Protein AF-A0A9D4MSU1-F1 (afdb_monomer)

Mean predicted aligned error: 11.11 Å

Secondary structure (DSSP, 8-state):
-EEEE-TTS-EEEEETTEEEEEEEE-SSEEEEEETTTTTT----EEEEETTSSSEEEEE--SS---HHHHHHHHHHHHHHHHHHT--PPPHHHHHHHHGGGSS---

Radius of gyration: 20.73 Å; Cα contacts (8 Å, |Δi|>4): 151; chains: 1; bounding box: 29×48×61 Å

Solvent-accessible surface area (backbone atoms only — not comparable to full-atom values): 6295 Å² total; per-residue (Å²): 121,47,78,44,62,43,97,87,70,49,61,29,42,39,51,91,32,40,50,23,36,70,74,49,75,56,100,62,30,29,39,27,34,35,67,45,26,78,85,61,68,26,72,18,31,39,30,24,36,66,83,66,82,48,78,78,44,78,44,73,61,78,64,84,60,44,52,65,64,49,50,55,50,50,55,54,40,54,57,46,57,62,58,69,77,67,71,77,78,56,67,71,62,60,56,62,63,66,65,71,75,78,81,84,84,129

Foldseek 3Di:
DDWQQDPVRFTWDDDDLFIWGFDDDDPFKTKTATPCCPVQVWRWIWIATNVNPDTPDIDDTPDDHHNVVSV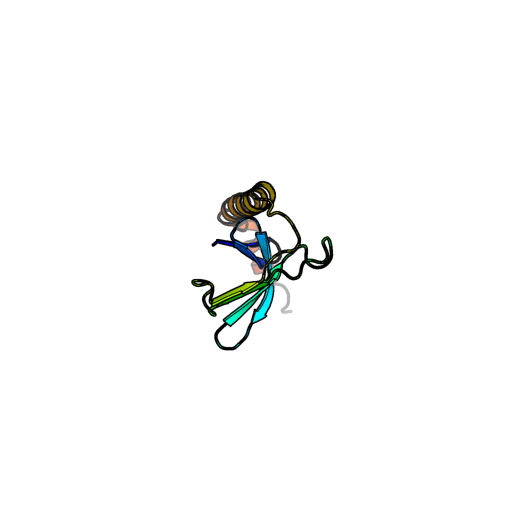VRVVVRVVVVVVVVDDDPPVVVVVVVVVVPPPPDD

Sequence (106 aa):
MEIITTSAGKKRLAHNGFVYTKKKTSKSTKRWECSQRVAKSCKGAVVTNINMTTINSTTSHSHEGDKFHVEAMELREDKRNKECIGKPVSASVIFAMMNKKKETRL

InterPro domains:
  IPR007588 Zinc finger, FLYWCH-type [PF04500] (4-63)

Structure (mmCIF, N/CA/C/O backbone):
data_AF-A0A9D4MSU1-F1
#
_entry.id   AF-A0A9D4MSU1-F1
#
loop_
_atom_site.group_PDB
_atom_site.id
_atom_site.type_symbol
_atom_site.label_atom_id
_atom_site.label_alt_id
_atom_site.label_comp_id
_atom_site.label_asym_id
_atom_site.label_entity_id
_atom_site.label_seq_id
_atom_site.pdbx_PDB_ins_code
_atom_site.Cartn_x
_atom_site.Cartn_y
_atom_site.Cartn_z
_atom_site.occupancy
_atom_site.B_iso_or_equiv
_atom_site.auth_seq_id
_atom_site.auth_comp_id
_atom_site.auth_asym_id
_atom_site.auth_atom_id
_atom_site.pdbx_PDB_model_num
ATOM 1 N N . MET A 1 1 ? -11.286 2.740 -3.209 1.00 87.94 1 MET A N 1
ATOM 2 C CA . MET A 1 1 ? -9.982 2.778 -2.504 1.00 87.94 1 MET A CA 1
ATOM 3 C C . MET A 1 1 ? -10.152 1.750 -1.434 1.00 87.94 1 MET A C 1
ATOM 5 O O . MET A 1 1 ? -10.977 1.974 -0.562 1.00 87.94 1 MET A O 1
ATOM 9 N N . GLU A 1 2 ? -9.401 0.664 -1.499 1.00 93.00 2 GLU A N 1
ATOM 10 C CA . GLU A 1 2 ? -9.715 -0.510 -0.692 1.00 93.00 2 GLU A CA 1
ATOM 11 C C . GLU A 1 2 ? -8.613 -0.792 0.328 1.00 93.00 2 GLU A C 1
ATOM 13 O O . GLU A 1 2 ? -7.428 -0.526 0.091 1.00 93.00 2 GLU A O 1
ATOM 18 N N . ILE A 1 3 ? -9.003 -1.317 1.492 1.00 93.62 3 ILE A N 1
ATOM 19 C CA . ILE A 1 3 ? -8.069 -1.750 2.532 1.00 93.62 3 ILE A CA 1
ATOM 20 C C . ILE A 1 3 ? -7.980 -3.272 2.524 1.00 93.62 3 ILE A C 1
ATOM 22 O O . ILE A 1 3 ? -8.908 -3.976 2.905 1.00 93.62 3 ILE A O 1
ATOM 26 N N . ILE A 1 4 ? -6.803 -3.766 2.166 1.00 92.12 4 ILE A N 1
ATOM 27 C CA . ILE A 1 4 ? -6.463 -5.184 2.071 1.00 92.12 4 ILE A CA 1
ATOM 28 C C . ILE A 1 4 ? -5.776 -5.583 3.382 1.00 92.12 4 ILE A C 1
ATOM 30 O O . ILE A 1 4 ? -4.729 -5.028 3.725 1.00 92.12 4 ILE A O 1
ATOM 34 N N . THR A 1 5 ? -6.335 -6.524 4.144 1.00 90.62 5 THR A N 1
ATOM 35 C CA . THR A 1 5 ? -5.751 -6.959 5.429 1.00 90.62 5 THR A CA 1
ATOM 36 C C . THR A 1 5 ? -5.105 -8.324 5.286 1.00 90.62 5 THR A C 1
ATOM 38 O O . THR A 1 5 ? -5.803 -9.321 5.296 1.00 90.62 5 THR A O 1
ATOM 41 N N . THR A 1 6 ? -3.775 -8.387 5.213 1.00 85.81 6 THR A N 1
ATOM 42 C CA . THR A 1 6 ? -3.067 -9.653 4.978 1.00 85.81 6 THR A CA 1
ATOM 43 C C . THR A 1 6 ? -3.253 -10.661 6.118 1.00 85.81 6 THR A C 1
ATOM 45 O O . THR A 1 6 ? -3.576 -10.286 7.244 1.00 85.81 6 THR A O 1
ATOM 48 N N . SER A 1 7 ? -2.944 -11.940 5.869 1.00 80.19 7 SER A N 1
ATOM 49 C CA . SER A 1 7 ? -2.979 -13.016 6.881 1.00 80.19 7 SER A CA 1
ATOM 50 C C . SER A 1 7 ? -2.159 -12.724 8.145 1.00 80.19 7 SER A C 1
ATOM 52 O O . SER A 1 7 ? -2.510 -13.167 9.230 1.00 80.19 7 SER A O 1
ATOM 54 N N . ALA A 1 8 ? -1.095 -11.927 8.028 1.00 84.25 8 ALA A N 1
ATOM 55 C CA . ALA A 1 8 ? -0.288 -11.4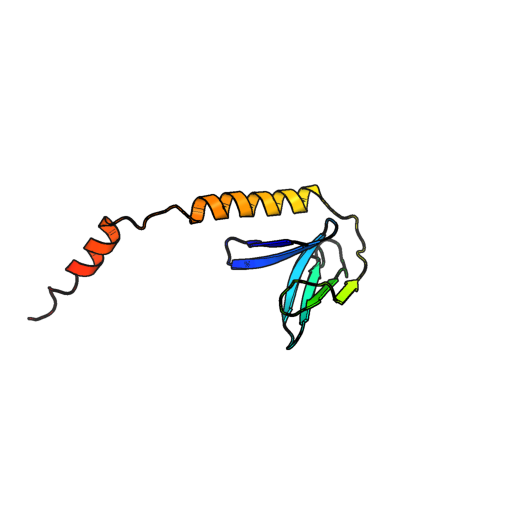63 9.156 1.00 84.25 8 ALA A CA 1
ATOM 56 C C . ALA A 1 8 ? -0.913 -10.267 9.915 1.00 84.25 8 ALA A C 1
ATOM 58 O O . ALA A 1 8 ? -0.226 -9.608 10.695 1.00 84.25 8 ALA A O 1
ATOM 59 N N . GLY A 1 9 ? -2.166 -9.906 9.623 1.00 85.06 9 GLY A N 1
ATOM 60 C CA . GLY A 1 9 ? -2.882 -8.770 10.213 1.00 85.06 9 GLY A CA 1
ATOM 61 C C . GLY A 1 9 ? -2.416 -7.393 9.724 1.00 85.06 9 GLY A C 1
ATOM 62 O O . GLY A 1 9 ? -2.816 -6.362 10.271 1.00 85.06 9 GLY A O 1
ATOM 63 N N . LYS A 1 10 ? -1.551 -7.328 8.701 1.00 89.00 10 LYS A N 1
ATOM 64 C CA . LYS A 1 10 ? -1.027 -6.054 8.190 1.00 89.00 10 LYS A CA 1
ATOM 65 C C . LYS A 1 10 ? -1.996 -5.462 7.173 1.00 89.00 10 LYS A C 1
ATOM 67 O O . LYS A 1 10 ? -2.338 -6.098 6.184 1.00 89.00 10 LYS A O 1
ATOM 72 N N . LYS A 1 11 ? -2.371 -4.200 7.376 1.00 92.44 11 LYS A N 1
ATOM 73 C CA . LYS A 1 11 ? -3.202 -3.448 6.427 1.00 92.44 11 LYS A CA 1
ATOM 74 C C . LYS A 1 11 ? -2.360 -2.888 5.283 1.00 92.44 11 LYS A C 1
ATOM 76 O O . LYS A 1 11 ? -1.309 -2.278 5.515 1.00 92.44 11 LYS A O 1
ATOM 81 N N . ARG A 1 12 ? -2.858 -3.059 4.067 1.00 94.69 12 ARG A N 1
ATOM 82 C CA . ARG A 1 12 ? -2.389 -2.455 2.824 1.00 94.69 12 ARG A CA 1
ATOM 83 C C . ARG A 1 12 ? -3.509 -1.619 2.229 1.00 94.69 12 ARG A C 1
ATOM 85 O O . ARG A 1 12 ? -4.680 -1.886 2.464 1.00 94.69 12 ARG A O 1
ATOM 92 N N . LEU A 1 13 ? -3.122 -0.598 1.487 1.00 95.56 13 LEU A N 1
ATOM 93 C CA . LEU A 1 13 ? -4.036 0.297 0.798 1.00 95.56 13 LEU A CA 1
ATOM 94 C C . LEU A 1 13 ? -3.925 0.031 -0.701 1.00 95.56 13 LEU A C 1
ATOM 96 O O . LEU A 1 13 ? -2.813 0.062 -1.222 1.00 95.56 13 LEU A O 1
ATOM 100 N N . ALA A 1 14 ? -5.040 -0.211 -1.376 1.00 95.19 14 ALA A N 1
ATOM 101 C CA . ALA A 1 14 ? -5.121 -0.333 -2.824 1.00 95.19 14 ALA A CA 1
ATOM 102 C C . ALA A 1 14 ? -5.806 0.903 -3.416 1.00 95.19 14 ALA A C 1
ATOM 104 O O . ALA A 1 14 ? -6.916 1.284 -3.024 1.00 95.19 14 ALA A O 1
ATOM 105 N N . HIS A 1 15 ? -5.121 1.567 -4.345 1.00 94.75 15 HIS A N 1
ATOM 106 C CA . HIS A 1 15 ? -5.645 2.754 -5.012 1.00 94.75 15 HIS A CA 1
ATOM 107 C C . HIS A 1 15 ? -4.968 2.968 -6.369 1.00 94.75 15 HIS A C 1
ATOM 109 O O . HIS A 1 15 ? -3.745 2.906 -6.467 1.00 94.75 15 HIS A O 1
ATOM 115 N N . ASN A 1 16 ? -5.766 3.236 -7.407 1.00 92.19 16 ASN A N 1
ATOM 116 C CA . ASN A 1 16 ? -5.321 3.564 -8.768 1.00 92.19 16 ASN A CA 1
ATOM 117 C C . ASN A 1 16 ? -4.308 2.577 -9.379 1.00 92.19 16 ASN A C 1
ATOM 119 O 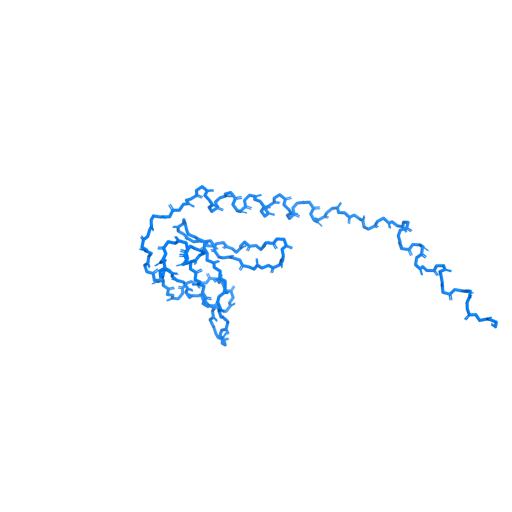O . ASN A 1 16 ? -3.368 2.992 -10.046 1.00 92.19 16 ASN A O 1
ATOM 123 N N . GLY A 1 17 ? -4.472 1.269 -9.152 1.00 93.12 17 GLY A N 1
ATOM 124 C CA . GLY A 1 17 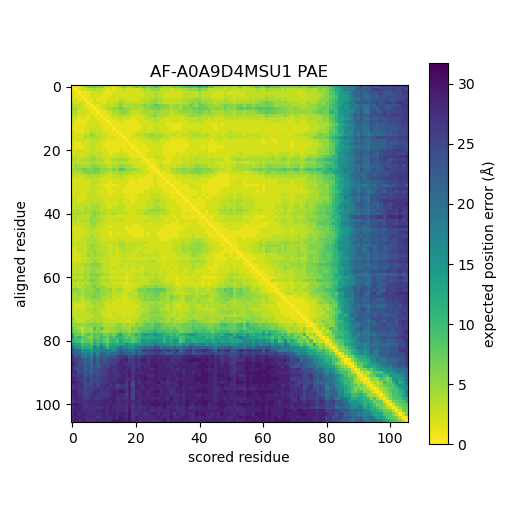? -3.534 0.264 -9.676 1.00 93.12 17 GLY A CA 1
ATOM 125 C C . GLY A 1 17 ? -2.230 0.145 -8.876 1.00 93.12 17 GLY A C 1
ATOM 126 O O . GLY A 1 17 ? -1.311 -0.556 -9.291 1.00 93.12 17 GLY A O 1
ATOM 127 N N . PHE A 1 18 ? -2.135 0.809 -7.723 1.00 95.38 18 PHE A N 1
ATOM 128 C CA . PHE A 1 18 ? -0.985 0.742 -6.830 1.00 95.38 18 PHE A CA 1
ATOM 129 C C . PHE A 1 18 ? -1.374 0.201 -5.465 1.00 95.38 18 PHE A C 1
ATOM 131 O O . PHE A 1 18 ? -2.508 0.334 -4.999 1.00 95.38 18 PHE A O 1
ATOM 138 N N . VAL A 1 19 ? -0.378 -0.374 -4.799 1.00 95.44 19 VAL A N 1
ATOM 139 C CA . VAL A 1 19 ? -0.530 -0.967 -3.476 1.00 95.44 19 VAL A CA 1
ATOM 140 C C . VAL A 1 19 ? 0.447 -0.285 -2.552 1.00 95.44 19 VAL A C 1
ATOM 142 O O . VAL A 1 19 ? 1.631 -0.147 -2.860 1.00 95.44 19 VAL A O 1
ATOM 145 N N . TYR A 1 20 ? -0.045 0.115 -1.393 1.00 96.25 20 TYR A N 1
ATOM 146 C CA . TYR A 1 20 ? 0.715 0.872 -0.426 1.00 96.25 20 TYR A CA 1
ATOM 147 C C . TYR A 1 20 ? 0.756 0.145 0.914 1.00 96.25 20 TYR A C 1
ATOM 149 O O . TYR A 1 20 ? -0.178 -0.546 1.328 1.00 96.25 20 TYR A O 1
ATOM 157 N N . THR A 1 21 ? 1.863 0.327 1.618 1.00 95.62 21 THR A N 1
ATOM 158 C CA . THR A 1 21 ? 2.096 -0.180 2.967 1.00 95.62 21 THR A CA 1
ATOM 159 C C . THR A 1 21 ? 2.045 0.971 3.960 1.00 95.62 21 THR A C 1
ATOM 161 O O . THR A 1 21 ? 2.522 2.073 3.687 1.00 95.62 21 THR A O 1
ATOM 164 N N . LYS A 1 22 ? 1.438 0.739 5.126 1.00 95.88 22 LYS A N 1
ATOM 165 C CA . LYS A 1 22 ? 1.348 1.762 6.171 1.00 95.88 22 LYS A CA 1
ATOM 166 C C . LYS A 1 22 ? 2.744 2.066 6.716 1.00 95.88 22 LYS A C 1
ATOM 168 O O . LYS A 1 22 ? 3.376 1.180 7.289 1.00 95.88 22 LYS A O 1
ATOM 173 N N . LYS A 1 23 ? 3.180 3.322 6.618 1.00 95.81 23 LYS A N 1
ATOM 174 C CA . LYS A 1 23 ? 4.462 3.775 7.175 1.00 95.81 23 LYS A CA 1
ATOM 175 C C . LYS A 1 23 ? 4.307 4.363 8.569 1.00 95.81 23 LYS A C 1
ATOM 177 O O . LYS A 1 23 ? 5.023 3.975 9.485 1.00 95.81 23 LYS A O 1
ATOM 182 N N . LYS A 1 24 ? 3.378 5.306 8.729 1.00 94.31 24 LYS A N 1
ATOM 183 C CA . LYS A 1 24 ? 3.127 5.983 10.008 1.00 94.31 24 LYS A CA 1
ATOM 184 C C . LYS A 1 24 ? 1.656 6.324 10.179 1.00 94.31 24 LYS A C 1
ATOM 186 O O . LYS A 1 24 ? 0.939 6.559 9.208 1.00 94.31 24 LYS A O 1
ATOM 191 N N . THR A 1 25 ? 1.215 6.340 11.430 1.00 96.38 25 THR A N 1
ATOM 192 C CA . THR A 1 25 ? -0.073 6.908 11.836 1.00 96.38 25 THR A CA 1
ATOM 193 C C . THR A 1 25 ? 0.219 8.149 12.664 1.00 96.38 25 THR A C 1
ATOM 195 O O . THR A 1 25 ? 0.990 8.085 13.615 1.00 96.38 25 THR A O 1
ATOM 198 N N . SER A 1 26 ? -0.364 9.266 12.260 1.00 94.50 26 SER A N 1
ATOM 199 C CA . SER A 1 26 ? -0.374 10.525 12.998 1.00 94.50 26 SER A CA 1
ATOM 200 C C . SER A 1 26 ? -1.739 10.700 13.675 1.00 94.50 26 SER A C 1
ATOM 202 O O . SER A 1 26 ? -2.634 9.880 13.477 1.00 94.50 26 SER A O 1
ATOM 204 N N . LYS A 1 27 ? -1.916 11.767 14.465 1.00 93.25 27 LYS A N 1
ATOM 205 C CA . LYS A 1 27 ? -3.153 12.018 15.230 1.00 93.25 27 LYS A CA 1
ATOM 206 C C . LYS A 1 27 ? -4.416 12.030 14.354 1.00 93.25 27 LYS A C 1
ATOM 208 O O . LYS A 1 27 ? -5.450 11.527 14.769 1.00 93.25 27 LYS A O 1
ATOM 213 N N . SER A 1 28 ? -4.318 12.576 13.142 1.00 94.81 28 SER A N 1
ATOM 214 C CA . SER A 1 28 ? -5.454 12.775 12.229 1.00 94.81 28 SER A CA 1
ATOM 215 C C . SER A 1 28 ? -5.313 12.076 10.875 1.00 94.81 28 SER A C 1
ATOM 217 O O . SER A 1 28 ? -6.277 12.017 10.112 1.00 94.81 28 SER A O 1
ATOM 219 N N . THR A 1 29 ? -4.135 11.537 10.553 1.00 96.62 29 THR A N 1
ATOM 220 C CA . THR A 1 29 ? -3.830 11.002 9.220 1.00 96.62 29 THR A CA 1
ATOM 221 C C . THR A 1 29 ? -3.001 9.729 9.278 1.00 96.62 29 THR A C 1
ATOM 223 O O . THR A 1 29 ? -2.333 9.422 10.269 1.00 96.62 29 THR A O 1
ATOM 226 N N . LYS A 1 30 ? -3.016 8.967 8.187 1.00 97.19 30 LYS A N 1
ATOM 227 C CA . LYS A 1 30 ? -2.125 7.823 7.982 1.00 97.19 30 LYS A CA 1
ATOM 228 C C . LYS A 1 30 ? -1.341 8.031 6.703 1.00 97.19 30 LYS A C 1
ATOM 230 O O . LYS A 1 30 ? -1.913 8.370 5.673 1.00 97.19 30 LYS A O 1
ATOM 235 N N . ARG A 1 31 ? -0.030 7.811 6.771 1.00 97.06 31 ARG A N 1
ATOM 236 C CA . ARG A 1 31 ? 0.846 7.831 5.600 1.00 97.06 31 ARG A CA 1
ATOM 237 C C . ARG A 1 31 ? 1.100 6.409 5.123 1.00 97.06 31 ARG A C 1
ATOM 239 O O . ARG A 1 31 ? 1.507 5.546 5.909 1.00 97.06 31 ARG A O 1
ATOM 246 N N . TRP A 1 32 ? 0.935 6.226 3.826 1.00 97.62 32 TRP A N 1
ATOM 247 C CA . TRP A 1 32 ? 1.105 4.987 3.093 1.00 97.62 32 TRP A CA 1
ATOM 248 C C . TRP A 1 32 ? 2.163 5.190 2.012 1.00 97.62 32 TRP A C 1
ATOM 250 O O . TRP A 1 32 ? 2.166 6.210 1.329 1.00 97.62 32 TRP A O 1
ATOM 260 N N . GLU A 1 33 ? 3.077 4.241 1.864 1.00 97.62 33 GLU A N 1
ATOM 261 C CA . GLU A 1 33 ? 4.159 4.291 0.876 1.00 97.62 33 GLU A CA 1
ATOM 262 C C . GLU A 1 33 ? 4.020 3.131 -0.100 1.00 97.62 33 GLU A C 1
ATOM 264 O O . GLU A 1 33 ? 3.603 2.041 0.301 1.00 97.62 33 GLU A O 1
ATOM 269 N N . CYS A 1 34 ? 4.355 3.361 -1.370 1.00 96.94 34 CYS A N 1
ATOM 270 C CA . CYS A 1 34 ? 4.283 2.341 -2.409 1.00 96.94 34 CYS A CA 1
ATOM 271 C C . CYS A 1 34 ? 5.015 1.065 -1.967 1.00 96.94 34 CYS A C 1
ATOM 273 O O . CYS A 1 34 ? 6.139 1.117 -1.459 1.00 96.94 34 CYS A O 1
ATOM 275 N N . SER A 1 35 ? 4.387 -0.093 -2.167 1.00 94.94 35 SER A N 1
ATOM 276 C CA . SER A 1 35 ? 4.982 -1.397 -1.857 1.00 94.94 35 SER A CA 1
ATOM 277 C C . SER A 1 35 ? 6.263 -1.651 -2.657 1.00 94.94 35 SER A C 1
ATOM 279 O O . SER A 1 35 ? 7.159 -2.342 -2.181 1.00 94.94 35 SER A O 1
ATOM 281 N N . GLN A 1 36 ? 6.381 -1.034 -3.836 1.00 95.06 36 GLN A N 1
ATOM 282 C CA . GLN A 1 36 ? 7.530 -1.135 -4.736 1.00 95.06 36 GLN A CA 1
ATOM 283 C C . GLN A 1 36 ? 8.558 -0.013 -4.508 1.00 95.06 36 GLN A C 1
ATOM 285 O O . GLN A 1 36 ? 9.408 0.236 -5.361 1.00 95.06 36 GLN A O 1
ATOM 290 N N . ARG A 1 37 ? 8.527 0.657 -3.345 1.00 95.06 37 ARG A N 1
ATOM 291 C CA . ARG A 1 37 ? 9.477 1.727 -2.998 1.00 95.06 37 ARG A CA 1
ATOM 292 C C . ARG A 1 37 ? 10.938 1.304 -3.125 1.00 95.06 37 ARG A C 1
ATOM 294 O O . ARG A 1 37 ? 11.725 2.053 -3.682 1.00 95.06 37 ARG A O 1
ATOM 301 N N . VAL A 1 38 ? 11.292 0.121 -2.626 1.00 94.25 38 VAL A N 1
ATOM 302 C CA . VAL A 1 38 ? 12.664 -0.406 -2.736 1.00 94.25 38 VAL A CA 1
ATOM 303 C C . VAL A 1 38 ? 12.881 -1.040 -4.109 1.00 94.25 38 VAL A C 1
ATOM 305 O O . VAL A 1 38 ? 13.820 -0.678 -4.805 1.00 94.25 38 VAL A O 1
ATOM 308 N N . ALA A 1 39 ? 11.971 -1.922 -4.534 1.00 93.75 39 ALA A N 1
ATOM 309 C CA . ALA A 1 39 ? 12.122 -2.708 -5.761 1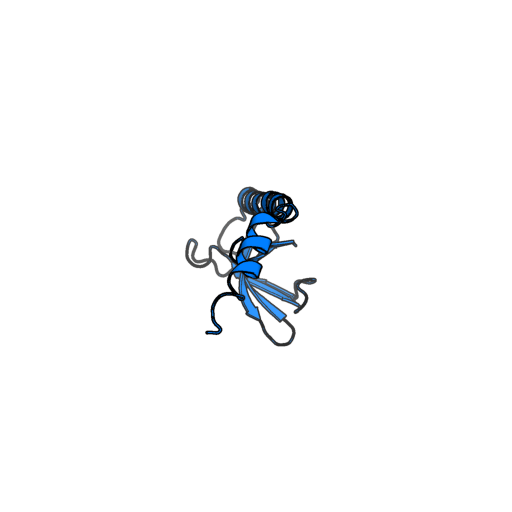.00 93.75 39 ALA A CA 1
ATOM 310 C C . ALA A 1 39 ? 12.181 -1.867 -7.052 1.00 93.75 39 ALA A C 1
ATOM 312 O O . ALA A 1 39 ? 12.881 -2.242 -7.984 1.00 93.75 39 ALA A O 1
ATOM 313 N N . LYS A 1 40 ? 11.461 -0.739 -7.117 1.00 93.12 40 LYS A N 1
ATOM 314 C CA . LYS A 1 40 ? 11.424 0.168 -8.281 1.00 93.12 40 LYS A CA 1
ATOM 315 C C . LYS A 1 40 ? 11.911 1.583 -7.962 1.00 93.12 40 LYS A C 1
ATOM 317 O O . LYS A 1 40 ? 11.611 2.517 -8.702 1.00 93.12 40 LYS A O 1
ATOM 322 N N . SER A 1 41 ? 12.595 1.771 -6.829 1.00 95.19 41 SER A N 1
ATOM 323 C CA . SER A 1 41 ? 12.997 3.101 -6.336 1.00 95.19 41 SER A CA 1
ATOM 324 C C . SER A 1 41 ? 11.825 4.107 -6.285 1.00 95.19 41 SER A C 1
ATOM 326 O O . SER A 1 41 ? 11.969 5.307 -6.526 1.00 95.19 41 SER A O 1
ATOM 328 N N . CYS A 1 42 ? 10.613 3.611 -6.010 1.00 96.06 42 CYS A N 1
ATOM 329 C CA . CYS A 1 42 ? 9.395 4.400 -6.125 1.00 96.06 42 CYS A CA 1
ATOM 330 C C . CYS A 1 42 ? 9.177 5.321 -4.922 1.00 96.06 42 CYS A C 1
ATOM 332 O O . CYS A 1 42 ? 9.158 4.891 -3.768 1.00 96.06 42 CYS A O 1
ATOM 334 N N . LYS A 1 43 ? 8.917 6.603 -5.183 1.00 96.31 43 LYS A N 1
ATOM 335 C CA . LYS A 1 43 ? 8.595 7.590 -4.138 1.00 96.31 43 LYS A CA 1
ATOM 336 C C . LYS A 1 43 ? 7.093 7.802 -3.938 1.00 96.31 43 LYS A C 1
ATOM 338 O O . LYS A 1 43 ? 6.718 8.594 -3.072 1.00 96.31 43 LYS A O 1
ATOM 343 N N . GLY A 1 44 ? 6.264 7.058 -4.670 1.00 96.81 44 GLY A N 1
ATOM 344 C CA . GLY A 1 44 ? 4.814 7.116 -4.582 1.00 96.81 44 GLY A CA 1
ATOM 345 C C . GLY A 1 44 ? 4.323 6.895 -3.156 1.00 96.81 44 GLY A C 1
ATOM 346 O O . GLY A 1 44 ? 4.767 5.989 -2.440 1.00 96.81 44 GLY A O 1
ATOM 347 N N . ALA A 1 45 ? 3.416 7.758 -2.724 1.00 97.25 45 ALA A N 1
ATOM 348 C CA . ALA A 1 45 ? 2.884 7.768 -1.374 1.00 97.25 45 ALA A CA 1
ATOM 349 C C . ALA A 1 45 ? 1.468 8.330 -1.379 1.00 97.25 45 ALA A C 1
ATOM 351 O O . ALA A 1 45 ? 1.104 9.114 -2.249 1.00 97.25 45 ALA A O 1
ATOM 352 N N . VAL A 1 46 ? 0.680 7.932 -0.390 1.00 97.56 46 VAL A N 1
ATOM 353 C CA . VAL A 1 46 ? -0.671 8.440 -0.169 1.00 97.56 46 VAL A CA 1
ATOM 354 C C . VAL A 1 46 ? -0.818 8.779 1.304 1.00 97.56 46 VAL A C 1
ATOM 356 O O . VAL A 1 46 ? -0.329 8.061 2.180 1.00 97.56 46 VAL A O 1
ATOM 359 N N . VAL A 1 47 ? -1.481 9.886 1.598 1.00 97.31 47 VAL A N 1
ATOM 360 C CA . VAL A 1 47 ? -1.890 10.249 2.950 1.00 97.31 47 VAL A CA 1
ATOM 361 C C . VAL A 1 47 ? -3.402 10.191 3.000 1.00 97.31 47 VAL A C 1
ATOM 363 O O . VAL A 1 47 ? -4.068 10.861 2.221 1.00 97.31 47 VAL A O 1
ATOM 366 N N . THR A 1 48 ? -3.937 9.403 3.921 1.00 97.38 48 THR A N 1
ATOM 367 C CA . THR A 1 48 ? -5.376 9.308 4.170 1.00 97.38 48 THR A CA 1
ATOM 368 C C . THR A 1 48 ? -5.718 9.993 5.482 1.00 97.38 48 THR A C 1
ATOM 370 O O . THR A 1 48 ? -4.842 10.194 6.333 1.00 97.38 48 THR A O 1
ATOM 373 N N . ASN A 1 49 ? -6.997 10.271 5.708 1.00 96.31 49 ASN A N 1
ATOM 374 C CA . ASN A 1 49 ? -7.480 10.544 7.058 1.00 96.31 49 ASN A CA 1
ATOM 375 C C . ASN A 1 49 ? -7.282 9.321 7.987 1.00 96.31 49 ASN A C 1
ATOM 377 O O . ASN A 1 49 ? -6.922 8.216 7.556 1.00 96.31 49 ASN A O 1
ATOM 381 N N . ILE A 1 50 ? -7.503 9.519 9.289 1.00 94.75 50 ILE A N 1
ATOM 382 C CA . ILE A 1 50 ? -7.333 8.473 10.309 1.00 94.75 50 ILE A CA 1
ATOM 383 C C . ILE A 1 50 ? -8.264 7.270 10.087 1.00 94.75 50 ILE 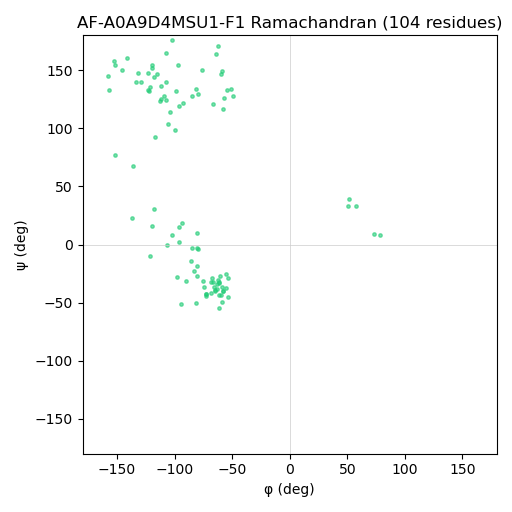A C 1
ATOM 385 O O . ILE A 1 50 ? -7.850 6.134 10.325 1.00 94.75 50 ILE A O 1
ATOM 389 N N . ASN A 1 51 ? -9.465 7.508 9.556 1.00 92.19 51 ASN A N 1
ATOM 390 C CA . ASN A 1 51 ? -10.466 6.473 9.290 1.00 92.19 51 ASN A CA 1
ATOM 391 C C . ASN A 1 51 ? -10.268 5.766 7.942 1.00 92.19 51 ASN A C 1
ATOM 393 O O . ASN A 1 51 ? -10.980 4.812 7.660 1.00 92.19 51 ASN A O 1
ATOM 397 N N . MET A 1 52 ? -9.284 6.186 7.136 1.00 93.12 52 MET A N 1
ATOM 398 C CA . MET A 1 52 ? -9.005 5.623 5.806 1.00 93.12 52 MET A CA 1
ATOM 399 C C . MET A 1 52 ? -10.211 5.708 4.854 1.00 93.12 52 MET A C 1
ATOM 401 O O . MET A 1 52 ? -10.396 4.834 4.018 1.00 93.12 52 MET A O 1
ATOM 405 N N . THR A 1 53 ? -11.024 6.756 4.982 1.00 93.31 53 THR A N 1
ATOM 406 C CA . THR A 1 53 ? -12.196 7.007 4.130 1.00 93.31 53 THR A CA 1
ATOM 407 C C . THR A 1 53 ? -11.895 7.998 3.012 1.00 93.31 53 THR A C 1
ATOM 409 O O . THR A 1 53 ? 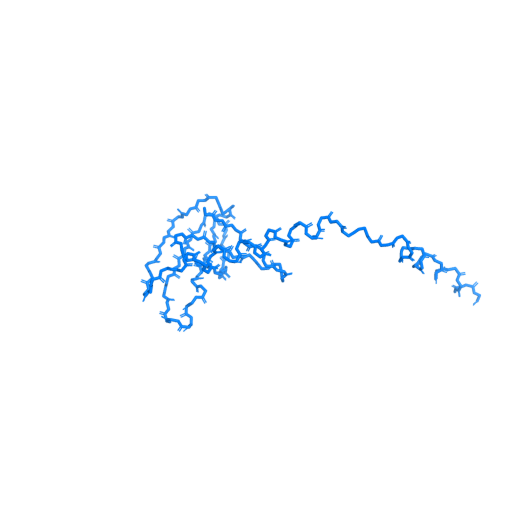-12.524 7.946 1.961 1.00 93.31 53 THR A O 1
ATOM 412 N N . THR A 1 54 ? -10.935 8.903 3.218 1.00 95.50 54 THR A N 1
ATOM 413 C CA . THR A 1 54 ? -10.564 9.930 2.241 1.00 95.50 54 THR A CA 1
ATOM 414 C C . THR A 1 54 ? -9.058 9.991 2.048 1.00 95.50 54 THR A C 1
ATOM 416 O O . THR A 1 54 ? -8.271 9.756 2.974 1.00 95.50 54 THR A O 1
ATOM 419 N N . ILE A 1 55 ? -8.656 10.325 0.823 1.00 96.19 55 ILE A N 1
ATOM 420 C CA . ILE A 1 55 ? -7.271 10.619 0.469 1.00 96.19 55 ILE A CA 1
ATOM 421 C C . ILE A 1 55 ? -7.065 12.125 0.594 1.00 96.19 55 ILE A C 1
ATOM 423 O O . ILE A 1 55 ? -7.738 12.907 -0.066 1.00 96.19 55 ILE A O 1
ATOM 427 N N . ASN A 1 56 ? -6.116 12.521 1.437 1.00 95.50 56 ASN A N 1
ATOM 428 C CA . ASN A 1 56 ? -5.742 13.917 1.648 1.00 95.50 56 ASN A CA 1
ATOM 429 C C . ASN A 1 56 ? -4.624 14.358 0.695 1.00 95.50 56 ASN A C 1
ATOM 431 O O . ASN A 1 56 ? -4.522 15.534 0.369 1.00 95.50 56 ASN A O 1
ATOM 435 N N . SER A 1 57 ? -3.729 13.445 0.306 1.00 95.38 57 SER A N 1
ATOM 436 C CA . SER A 1 57 ? -2.601 13.757 -0.577 1.00 95.38 57 SER A CA 1
ATOM 437 C C . SER A 1 57 ? -2.093 12.504 -1.278 1.00 95.38 57 SER A C 1
ATOM 439 O O . SER A 1 57 ? -2.048 11.431 -0.672 1.00 95.38 57 SER A O 1
ATOM 441 N N . THR A 1 58 ? -1.652 12.666 -2.524 1.00 96.69 58 THR A N 1
ATOM 442 C CA . THR A 1 58 ? -1.027 11.622 -3.340 1.00 96.69 58 THR A CA 1
ATOM 443 C C . THR A 1 58 ? 0.291 12.147 -3.903 1.00 96.69 58 THR A C 1
ATOM 445 O O . THR A 1 58 ? 0.395 13.301 -4.305 1.00 96.69 58 THR A O 1
ATOM 448 N N . THR A 1 59 ? 1.315 11.303 -3.920 1.00 97.00 59 THR A N 1
ATOM 449 C CA . THR A 1 59 ? 2.624 11.557 -4.529 1.00 97.00 59 THR A CA 1
ATOM 450 C C . THR A 1 59 ? 2.790 10.651 -5.743 1.00 97.00 59 THR A C 1
ATOM 452 O O . THR A 1 59 ? 2.469 9.462 -5.660 1.00 97.00 59 THR A O 1
ATOM 455 N N . SER A 1 60 ? 3.309 11.206 -6.840 1.00 95.75 60 SER A N 1
ATOM 456 C CA . SER A 1 60 ? 3.509 10.507 -8.112 1.00 95.75 60 SER A CA 1
ATOM 457 C C . SER A 1 60 ? 4.425 9.289 -7.988 1.00 95.75 60 SER A C 1
ATOM 459 O O . SER A 1 60 ? 5.343 9.246 -7.163 1.00 95.75 60 SER A O 1
ATOM 461 N N . HIS A 1 61 ? 4.175 8.298 -8.841 1.00 96.00 61 HIS A N 1
ATOM 462 C CA . HIS A 1 61 ? 4.989 7.091 -8.959 1.00 96.00 61 HIS A CA 1
ATOM 463 C C . HIS A 1 61 ? 5.987 7.225 -10.106 1.00 96.00 61 HIS A C 1
ATOM 465 O O . HIS A 1 61 ? 5.756 7.961 -11.058 1.00 96.00 61 HIS A O 1
ATOM 471 N N . SER A 1 62 ? 7.091 6.489 -10.013 1.00 95.62 62 SER A N 1
ATOM 472 C CA . SER A 1 62 ? 8.109 6.372 -11.066 1.00 95.62 62 SER A CA 1
ATOM 473 C C . SER A 1 62 ? 7.916 5.127 -11.940 1.00 95.62 62 SER A C 1
ATOM 475 O O . SER A 1 62 ? 8.842 4.697 -12.619 1.00 95.62 62 SER A O 1
ATOM 477 N N . HIS A 1 63 ? 6.745 4.495 -11.867 1.00 93.69 63 HIS A N 1
ATOM 478 C CA . HIS A 1 63 ? 6.419 3.286 -12.610 1.00 93.69 63 HIS A CA 1
ATOM 479 C C . HIS A 1 63 ? 4.916 3.192 -12.867 1.00 93.69 63 HIS A C 1
ATOM 481 O O . HIS A 1 63 ? 4.111 3.748 -12.118 1.00 93.69 63 HIS A O 1
ATOM 487 N N . GLU A 1 64 ? 4.566 2.413 -13.884 1.00 93.62 64 GLU A N 1
ATOM 488 C CA . GLU A 1 64 ? 3.196 2.023 -14.208 1.00 93.62 64 GLU A CA 1
ATOM 489 C C . GLU A 1 64 ? 2.541 1.254 -13.046 1.00 93.62 64 GLU A C 1
ATOM 491 O O . GLU A 1 64 ? 3.206 0.520 -12.295 1.00 93.62 64 GLU A O 1
ATOM 496 N N . GLY A 1 65 ? 1.230 1.441 -12.894 1.00 91.81 65 GLY A N 1
ATOM 497 C CA . GLY A 1 65 ? 0.407 0.675 -11.961 1.00 91.81 65 GLY A CA 1
ATOM 498 C C . GLY A 1 65 ? 0.114 -0.722 -12.502 1.00 91.81 65 GLY A C 1
ATOM 499 O O . GLY A 1 65 ? 0.007 -0.921 -13.707 1.00 91.81 65 GLY A O 1
ATOM 500 N N . ASP A 1 66 ? -0.052 -1.689 -11.605 1.00 91.94 66 ASP A N 1
ATOM 501 C CA . ASP A 1 66 ? -0.352 -3.076 -11.956 1.00 91.94 66 ASP A CA 1
ATOM 502 C C . ASP A 1 66 ? -1.723 -3.455 -11.388 1.00 91.94 66 ASP A C 1
ATOM 504 O O . ASP A 1 66 ? -1.864 -3.848 -10.225 1.00 91.94 66 ASP A O 1
ATOM 508 N N . LYS A 1 67 ? -2.758 -3.275 -12.217 1.00 90.00 67 LYS A N 1
ATOM 509 C CA . LYS A 1 67 ? -4.149 -3.562 -11.841 1.00 90.00 67 LYS A CA 1
ATOM 510 C C . LYS A 1 67 ? -4.359 -5.046 -11.542 1.00 90.00 67 LYS A C 1
ATOM 512 O O . LYS A 1 67 ? -5.033 -5.359 -10.567 1.00 90.00 67 LYS A O 1
ATOM 517 N N . PHE A 1 68 ? -3.722 -5.934 -12.305 1.00 89.50 68 PHE A N 1
ATOM 518 C CA . PHE A 1 68 ? -3.807 -7.377 -12.082 1.00 89.50 68 PHE A CA 1
ATOM 519 C C . PHE A 1 68 ? -3.188 -7.767 -10.741 1.00 89.50 68 PHE A C 1
ATOM 521 O O . PHE A 1 68 ? -3.736 -8.597 -10.018 1.00 89.50 68 PHE A O 1
ATOM 528 N N . HIS A 1 69 ? -2.072 -7.142 -10.362 1.00 87.69 69 HIS A N 1
ATOM 529 C CA . HIS A 1 69 ? -1.463 -7.372 -9.056 1.00 87.69 69 HIS A CA 1
ATOM 530 C C . HIS A 1 69 ? -2.348 -6.902 -7.894 1.00 87.69 69 HIS A C 1
ATOM 532 O O . HIS A 1 69 ? -2.417 -7.582 -6.866 1.00 87.69 69 HIS A O 1
ATOM 538 N N . VAL A 1 70 ? -3.012 -5.750 -8.040 1.00 90.88 70 VAL A N 1
ATOM 539 C CA . VAL A 1 70 ? -3.979 -5.249 -7.048 1.00 90.88 70 VAL A CA 1
ATOM 540 C C . VAL A 1 70 ? -5.138 -6.230 -6.896 1.00 90.88 70 VAL A C 1
ATOM 542 O O . VAL A 1 70 ? -5.369 -6.720 -5.791 1.00 90.88 70 VAL A O 1
ATOM 545 N N . GLU A 1 71 ? -5.789 -6.575 -8.004 1.00 89.12 71 GLU A N 1
ATOM 546 C CA . GLU A 1 71 ? -6.946 -7.472 -8.034 1.00 89.12 71 GLU A CA 1
ATOM 547 C C . GLU A 1 71 ? -6.596 -8.859 -7.476 1.00 89.12 71 GLU A C 1
ATOM 549 O O . GLU A 1 71 ? -7.302 -9.408 -6.631 1.00 89.12 71 GLU A O 1
ATOM 554 N N . ALA A 1 72 ? -5.435 -9.405 -7.848 1.00 89.12 72 ALA A N 1
ATOM 555 C CA . ALA A 1 72 ? -4.956 -10.670 -7.304 1.00 89.12 72 ALA A CA 1
ATOM 556 C C . ALA A 1 72 ? -4.738 -10.615 -5.783 1.00 89.12 72 ALA A C 1
ATOM 558 O O . ALA A 1 72 ? -4.901 -11.637 -5.111 1.00 89.12 72 ALA A O 1
ATOM 559 N N . MET A 1 73 ? -4.352 -9.466 -5.218 1.00 85.75 73 MET A N 1
ATOM 560 C CA . MET A 1 73 ? -4.274 -9.324 -3.764 1.00 85.75 73 MET A CA 1
ATOM 561 C C . MET A 1 73 ? -5.651 -9.242 -3.118 1.00 85.75 73 MET A C 1
ATOM 563 O O . MET A 1 73 ? -5.852 -9.921 -2.117 1.00 85.75 73 MET A O 1
ATOM 567 N N . GLU A 1 74 ? -6.587 -8.491 -3.690 1.00 86.00 74 GLU A N 1
ATOM 568 C CA . GLU A 1 74 ? -7.968 -8.387 -3.191 1.00 86.00 74 GLU A CA 1
ATOM 569 C C . GLU A 1 74 ? -8.649 -9.764 -3.166 1.00 86.00 74 GLU A C 1
ATOM 571 O O . GLU A 1 74 ? -9.100 -10.218 -2.114 1.00 86.00 74 GLU A O 1
ATOM 576 N N . LEU A 1 75 ? -8.569 -10.515 -4.269 1.00 83.81 75 LEU A N 1
ATOM 577 C CA . LEU A 1 75 ? -9.117 -11.874 -4.371 1.00 83.81 75 LEU A CA 1
ATOM 578 C C . LEU A 1 75 ? -8.529 -12.837 -3.329 1.00 83.81 75 LEU A C 1
ATOM 580 O O . LEU A 1 75 ? -9.223 -13.720 -2.814 1.00 83.81 75 LEU A O 1
ATOM 584 N N . ARG A 1 76 ? -7.234 -12.701 -3.019 1.00 81.62 76 ARG A N 1
ATOM 585 C CA . ARG A 1 76 ? -6.579 -13.514 -1.983 1.00 81.62 76 ARG A CA 1
ATOM 586 C C . ARG A 1 76 ? -7.115 -13.193 -0.592 1.00 81.62 76 ARG A C 1
ATOM 588 O O . ARG A 1 76 ? -7.116 -14.098 0.242 1.00 81.62 76 ARG A O 1
ATOM 595 N N . GLU A 1 77 ? -7.518 -11.955 -0.323 1.00 79.94 77 GLU A N 1
ATOM 596 C CA . GLU A 1 77 ? -8.162 -11.598 0.944 1.00 79.94 77 GLU A CA 1
ATOM 597 C C . GLU A 1 77 ? -9.585 -12.127 1.019 1.00 79.94 77 GLU A C 1
ATOM 599 O O . GLU A 1 77 ? -9.939 -12.736 2.024 1.00 79.94 77 GLU A O 1
ATOM 604 N N . ASP A 1 78 ? -10.370 -11.988 -0.047 1.00 74.75 78 ASP A N 1
ATOM 605 C CA . ASP A 1 78 ? -11.765 -12.435 -0.058 1.00 74.75 78 ASP A CA 1
ATOM 606 C C . ASP A 1 78 ? -11.895 -13.938 0.168 1.00 74.75 78 ASP A C 1
ATOM 608 O O . ASP A 1 78 ? -12.721 -14.386 0.969 1.00 74.75 78 ASP A O 1
ATOM 612 N N . LYS A 1 79 ? -11.044 -14.734 -0.495 1.00 71.12 79 LYS A N 1
ATOM 613 C CA . LYS A 1 79 ? -10.989 -16.186 -0.269 1.00 71.12 79 LYS A CA 1
ATOM 614 C C . LYS A 1 79 ? -10.685 -16.514 1.192 1.00 71.12 79 LYS A C 1
ATOM 616 O O . LYS A 1 79 ? -11.302 -17.413 1.752 1.00 71.12 79 LYS A O 1
ATOM 621 N N . ARG A 1 80 ? -9.784 -15.759 1.828 1.00 65.12 80 ARG A N 1
ATOM 622 C CA . ARG A 1 80 ? -9.443 -15.968 3.241 1.00 65.12 80 ARG A CA 1
ATOM 623 C C . ARG A 1 80 ? -10.540 -15.513 4.180 1.00 65.12 80 ARG A C 1
ATOM 625 O O . ARG A 1 80 ? -10.843 -16.236 5.115 1.00 65.12 80 ARG A O 1
ATOM 632 N N . ASN A 1 81 ? -11.154 -14.360 3.943 1.00 62.75 81 ASN A N 1
ATOM 633 C CA . ASN A 1 81 ? -12.252 -13.894 4.780 1.00 62.75 81 ASN A CA 1
ATOM 634 C C . ASN A 1 81 ? -13.390 -14.927 4.796 1.00 62.75 81 ASN A C 1
ATOM 636 O O . ASN A 1 81 ? -13.921 -15.245 5.854 1.00 62.75 81 ASN A O 1
ATOM 640 N N . LYS A 1 82 ? -13.677 -15.545 3.643 1.00 59.16 82 LYS A N 1
ATOM 641 C CA . LYS A 1 82 ? -14.638 -16.652 3.533 1.00 59.16 82 LYS A CA 1
ATOM 642 C C . LYS A 1 82 ? -14.187 -17.921 4.272 1.00 59.16 82 LYS A C 1
ATOM 644 O O . LYS A 1 82 ? -15.018 -18.582 4.882 1.00 59.16 82 LYS A O 1
ATOM 649 N N . GLU A 1 83 ? -12.895 -18.243 4.271 1.00 55.97 83 GLU A N 1
ATOM 650 C CA . GLU A 1 83 ? -12.349 -19.418 4.971 1.00 55.97 83 GLU A CA 1
ATOM 651 C C . GLU A 1 83 ? -12.267 -19.234 6.504 1.00 55.97 83 GLU A C 1
ATOM 653 O O . GLU A 1 83 ? -12.448 -20.190 7.260 1.00 55.97 83 GLU A O 1
ATOM 658 N N . CYS A 1 84 ? -12.051 -18.007 6.989 1.00 53.09 84 CYS A N 1
ATOM 659 C CA . CYS A 1 84 ? -11.911 -17.694 8.417 1.00 53.09 84 CYS A CA 1
ATOM 660 C C . CYS A 1 84 ? -13.249 -17.566 9.169 1.00 53.09 84 CYS A C 1
ATOM 662 O O . CYS A 1 84 ? -13.255 -17.659 10.394 1.00 53.09 84 CYS A O 1
ATOM 664 N N . ILE A 1 85 ? -14.376 -17.368 8.472 1.00 52.53 85 ILE A N 1
ATOM 665 C CA . ILE A 1 85 ? -15.712 -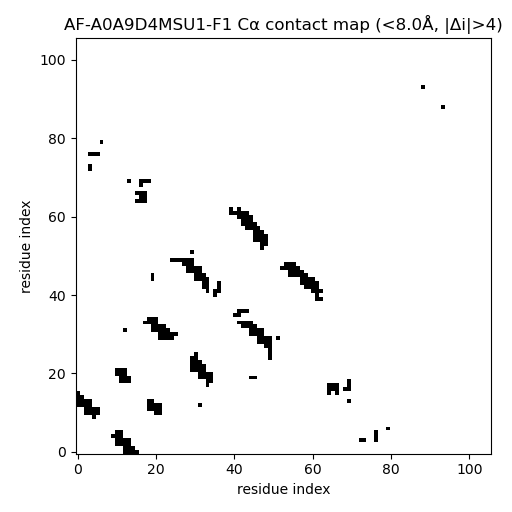17.224 9.092 1.00 52.53 85 ILE A CA 1
ATOM 666 C C . ILE A 1 85 ? -16.323 -18.593 9.481 1.00 52.53 85 ILE A C 1
ATOM 668 O O . ILE A 1 85 ? -17.365 -18.648 10.125 1.00 52.53 85 ILE A O 1
ATOM 672 N N . GLY A 1 86 ? -15.662 -19.716 9.166 1.00 48.22 86 GLY A N 1
ATOM 673 C CA . GLY A 1 86 ? -16.281 -21.045 9.244 1.00 48.22 86 GLY A CA 1
ATOM 674 C C . GLY A 1 86 ? -15.460 -22.183 9.845 1.00 48.22 86 GLY A C 1
ATOM 675 O O . GLY A 1 86 ? -15.775 -23.333 9.553 1.00 48.22 86 GLY A O 1
ATOM 676 N N . LYS A 1 87 ? -14.440 -21.943 10.678 1.00 42.41 87 LYS A N 1
ATOM 677 C CA . LYS A 1 87 ? -13.882 -23.043 11.489 1.00 42.41 87 LYS A CA 1
ATOM 678 C C . LYS A 1 87 ? -14.453 -22.982 12.906 1.00 42.41 87 LYS A C 1
ATOM 680 O O . LYS A 1 87 ? -13.936 -22.206 13.709 1.00 42.41 87 LYS A O 1
ATOM 685 N N . PRO A 1 88 ? -15.485 -23.782 13.250 1.00 47.03 88 PRO A N 1
ATOM 686 C CA . PRO A 1 88 ? -15.764 -24.038 14.653 1.00 47.03 88 PRO A CA 1
ATOM 687 C C . PRO A 1 88 ? -14.496 -24.639 15.263 1.00 47.03 88 PRO A C 1
ATOM 689 O O . PRO A 1 88 ? -13.939 -25.611 14.746 1.00 47.03 88 PRO A O 1
ATOM 692 N N . VAL A 1 89 ? -14.011 -24.041 16.349 1.00 50.91 89 V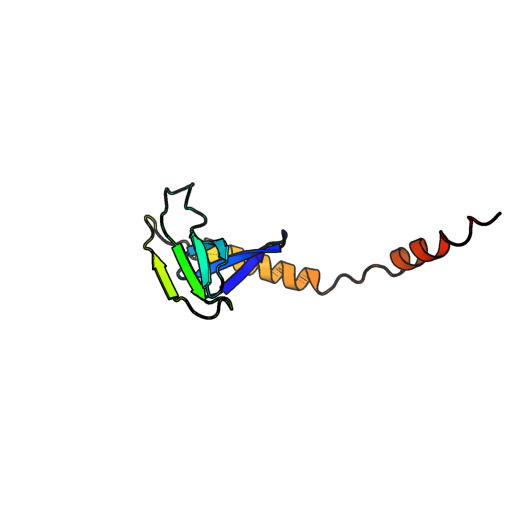AL A N 1
ATOM 693 C CA . VAL A 1 89 ? -13.024 -24.702 17.202 1.00 50.91 89 VAL A CA 1
ATOM 694 C C . VAL A 1 89 ? -13.689 -26.002 17.639 1.00 50.91 89 VAL A C 1
ATOM 696 O O . VAL A 1 89 ? -14.758 -25.962 18.245 1.00 50.91 89 VAL A O 1
ATOM 699 N N . SER A 1 90 ? -13.128 -27.147 17.242 1.00 45.09 90 SER A N 1
ATOM 700 C CA . SER A 1 90 ? -13.699 -28.452 17.576 1.00 45.09 90 SER A CA 1
ATOM 701 C C . SER A 1 90 ? -14.009 -28.507 19.074 1.00 45.09 90 SER A C 1
ATOM 703 O O . SER A 1 90 ? -13.137 -28.223 19.900 1.00 45.09 90 SER A O 1
ATOM 705 N N . ALA A 1 91 ? -15.242 -28.881 19.426 1.00 53.75 91 ALA A N 1
ATOM 706 C CA . ALA A 1 91 ? -15.671 -29.033 20.817 1.00 53.75 91 ALA A CA 1
ATOM 707 C C . ALA A 1 91 ? -14.758 -30.002 21.601 1.00 53.75 91 ALA A C 1
ATOM 709 O O . ALA A 1 91 ? -14.583 -29.846 22.811 1.00 53.75 91 ALA A O 1
ATOM 710 N N . SER A 1 92 ? -14.089 -30.930 20.905 1.00 50.12 92 SER A N 1
ATOM 711 C CA . SER A 1 92 ? -13.096 -31.843 21.480 1.00 50.12 92 SER A CA 1
ATOM 712 C C . SER A 1 92 ? -11.877 -31.114 22.064 1.00 50.12 92 SER A C 1
ATOM 714 O O . SER A 1 92 ? -11.307 -31.574 23.051 1.00 50.12 92 SER A O 1
ATOM 716 N N . VAL A 1 93 ? -11.492 -29.958 21.509 1.00 53.28 93 VAL A N 1
ATOM 717 C CA . VAL A 1 93 ? -10.366 -29.146 22.010 1.00 53.28 93 VAL A CA 1
ATOM 718 C C . VAL A 1 93 ? -10.746 -28.411 23.299 1.00 53.28 93 VAL A C 1
ATOM 720 O O . VAL A 1 93 ? -9.933 -28.319 24.217 1.00 53.28 93 VAL A O 1
ATOM 723 N N . ILE A 1 94 ? -11.995 -27.945 23.412 1.00 54.28 94 ILE A N 1
ATOM 724 C CA . ILE A 1 94 ? -12.493 -27.275 24.624 1.00 54.28 94 ILE A CA 1
ATOM 725 C C . ILE A 1 94 ? -12.600 -28.267 25.796 1.00 54.28 94 ILE A C 1
ATOM 727 O O . ILE A 1 94 ? -12.175 -27.956 26.911 1.00 54.28 94 ILE A O 1
ATOM 731 N N . PHE A 1 95 ? -13.089 -29.488 25.550 1.00 52.62 95 PHE A N 1
ATOM 732 C CA . PHE A 1 95 ? -13.280 -30.492 26.606 1.00 52.62 95 PHE A CA 1
ATOM 733 C C . PHE A 1 95 ? -11.955 -31.024 27.192 1.00 52.62 95 PHE A C 1
ATOM 735 O O . PHE A 1 95 ? -11.865 -31.303 28.392 1.00 52.62 95 PHE A O 1
ATOM 742 N N . ALA A 1 96 ? -10.897 -31.103 26.377 1.00 55.41 96 ALA A N 1
ATOM 743 C CA . ALA A 1 96 ? -9.568 -31.542 26.811 1.00 55.41 96 ALA A CA 1
ATOM 744 C C . ALA A 1 96 ? -8.883 -30.554 27.780 1.00 55.41 96 ALA A C 1
ATOM 746 O O . ALA A 1 96 ? -8.106 -30.969 28.641 1.00 55.41 96 ALA A O 1
ATOM 747 N N . MET A 1 97 ? -9.187 -29.252 27.692 1.00 52.28 97 MET A N 1
ATOM 748 C CA . MET A 1 97 ? -8.612 -28.234 28.584 1.00 52.28 97 MET A CA 1
ATOM 749 C C . MET A 1 97 ? -9.303 -28.168 29.954 1.00 52.28 97 MET A C 1
ATOM 751 O O . MET A 1 97 ? -8.668 -27.810 30.946 1.00 52.28 97 MET A O 1
ATOM 755 N N . MET A 1 98 ? -10.582 -28.541 30.040 1.00 54.16 98 MET A N 1
ATOM 756 C CA . MET A 1 98 ? -11.367 -28.438 31.279 1.00 54.16 98 MET A CA 1
ATOM 757 C C . MET A 1 98 ? -11.161 -29.621 32.238 1.00 54.16 98 MET A C 1
ATOM 759 O O . MET A 1 98 ? -11.338 -29.460 33.444 1.00 54.16 98 MET A O 1
ATOM 763 N N . ASN A 1 99 ? -10.719 -30.782 31.743 1.00 49.66 99 ASN A N 1
ATOM 764 C CA . ASN A 1 99 ? -10.464 -31.957 32.588 1.00 49.66 99 ASN A CA 1
ATOM 765 C C . ASN A 1 99 ? -9.061 -31.991 33.214 1.00 49.66 99 ASN A C 1
ATOM 767 O O . ASN A 1 99 ? -8.848 -32.710 34.183 1.00 49.66 99 ASN A O 1
ATOM 771 N N . LYS A 1 100 ? -8.114 -31.166 32.749 1.00 52.97 100 LYS A N 1
ATOM 772 C CA . LYS A 1 100 ? -6.740 -31.160 33.285 1.00 52.97 100 LYS A CA 1
ATOM 773 C C . LYS A 1 100 ? -6.572 -30.368 34.590 1.00 52.97 100 LYS A C 1
ATOM 775 O O . LYS A 1 100 ? -5.481 -30.331 35.144 1.00 52.97 100 LYS A O 1
ATOM 780 N N . LYS A 1 101 ? -7.633 -29.722 35.093 1.00 47.59 101 LYS A N 1
ATOM 781 C CA . LYS A 1 101 ? -7.589 -28.880 36.306 1.00 47.59 101 LYS A CA 1
ATOM 782 C C . LYS A 1 101 ? -8.164 -29.550 37.565 1.00 47.59 101 LYS A C 1
ATOM 784 O O . LYS A 1 101 ? -8.312 -28.874 38.578 1.00 47.59 101 LYS A O 1
ATOM 789 N N . LYS A 1 102 ? -8.490 -30.850 37.520 1.00 50.66 102 LYS A N 1
ATOM 790 C CA . LYS A 1 102 ? -9.008 -31.606 38.680 1.00 50.66 102 LYS A CA 1
ATOM 791 C C . LYS A 1 102 ? -8.016 -32.590 39.324 1.00 50.66 102 LYS A C 1
ATOM 793 O O . LYS A 1 102 ? -8.370 -33.178 40.334 1.00 50.66 102 LYS A O 1
ATOM 798 N N . GLU A 1 103 ? -6.781 -32.716 38.831 1.00 47.88 103 GLU A N 1
ATOM 799 C CA . GLU A 1 103 ? -5.796 -33.696 39.347 1.00 47.88 103 GLU A CA 1
ATOM 800 C C . GLU A 1 103 ? -4.523 -33.077 39.952 1.00 47.88 103 GLU A C 1
ATOM 802 O O . GLU A 1 103 ? -3.452 -33.671 39.933 1.00 47.88 103 GLU A O 1
ATOM 807 N N . THR A 1 104 ? -4.619 -31.883 40.538 1.00 48.62 104 THR A N 1
ATOM 808 C CA . THR A 1 104 ? -3.553 -31.346 41.405 1.00 48.62 104 THR A CA 1
ATOM 809 C C . THR A 1 104 ? -4.163 -30.720 42.652 1.00 48.62 104 THR A C 1
ATOM 811 O O . THR A 1 104 ? -4.165 -29.501 42.826 1.00 48.62 104 THR A O 1
ATOM 814 N N . ARG A 1 105 ? -4.752 -31.567 43.496 1.00 46.94 105 ARG A N 1
ATOM 815 C CA . ARG A 1 105 ? -4.900 -31.313 44.931 1.00 46.94 105 ARG A CA 1
ATOM 816 C C . ARG A 1 105 ? -4.947 -32.656 45.657 1.00 46.94 105 ARG A C 1
ATOM 818 O O . ARG A 1 105 ? -6.019 -33.117 46.035 1.00 46.94 105 ARG A O 1
ATOM 825 N N . LEU A 1 106 ? -3.774 -33.255 45.814 1.00 41.88 106 LEU A N 1
ATOM 826 C CA . LEU A 1 106 ? -3.398 -33.981 47.019 1.00 41.88 106 LEU A CA 1
ATOM 827 C C . LEU A 1 106 ? -1.959 -33.592 47.353 1.00 41.88 106 LEU A C 1
ATOM 829 O O . LEU A 1 106 ? -1.159 -33.530 46.391 1.00 41.88 106 LEU A O 1
#

Nearest PDB structures (foldseek):
  2rpr-assembly1_A  TM=9.087E-01  e=1.917E-05  Homo sapiens
  7cqy-assembly1_C  TM=5.058E-01  e=5.974E+00  Acidithiobacillus ferrooxidans
  5jrk-assembly1_A  TM=3.306E-01  e=5.024E+00  Sphingopyxis alaskensis RB2256

pLDDT: mean 82.15, std 18.6, range [41.88, 97.62]

Organism: Dreissena polymorpha (NCBI:txid45954)